Protein AF-A0A4R9BLN4-F1 (afdb_monomer_lite)

Organism: NCBI:txid1259202

pLDDT: mean 74.21, std 12.19, range [44.09, 88.56]

Structure (mmCIF, N/CA/C/O backbone):
data_AF-A0A4R9BLN4-F1
#
_entry.id   AF-A0A4R9BLN4-F1
#
loop_
_atom_site.group_PDB
_atom_site.id
_atom_site.type_symbol
_atom_site.label_atom_id
_atom_site.label_alt_id
_atom_site.label_comp_id
_atom_site.label_asym_id
_atom_site.label_entity_id
_atom_site.label_seq_id
_atom_site.pdbx_PDB_ins_code
_atom_site.Cartn_x
_atom_site.Cartn_y
_atom_site.Cartn_z
_atom_site.occupancy
_atom_site.B_iso_or_equiv
_atom_site.auth_seq_id
_atom_site.auth_comp_id
_atom_site.auth_asym_id
_atom_site.auth_atom_id
_atom_site.pdbx_PDB_model_num
ATOM 1 N N . MET A 1 1 ? -23.755 1.476 20.783 1.00 44.19 1 MET A N 1
ATOM 2 C CA . MET A 1 1 ? -22.283 1.521 20.947 1.00 44.19 1 MET A CA 1
ATOM 3 C C . MET A 1 1 ? -21.711 2.437 19.862 1.00 44.19 1 MET A C 1
ATOM 5 O O . MET A 1 1 ? -21.719 2.053 18.701 1.00 44.19 1 MET A O 1
ATOM 9 N N . SER A 1 2 ? -21.331 3.681 20.182 1.00 45.62 2 SER A N 1
ATOM 10 C CA . SER A 1 2 ? -20.751 4.606 19.189 1.00 45.62 2 SER A CA 1
ATOM 11 C C . SER A 1 2 ? -19.332 4.138 18.864 1.00 45.62 2 SER A C 1
ATOM 13 O O . SER A 1 2 ? -18.427 4.284 19.686 1.00 45.62 2 SER A O 1
ATOM 15 N N . TRP A 1 3 ? -19.144 3.504 17.705 1.00 55.84 3 TRP A N 1
ATOM 16 C CA . TRP A 1 3 ? -17.821 3.117 17.227 1.00 55.84 3 TRP A CA 1
ATOM 17 C C . TRP A 1 3 ? -17.085 4.387 16.795 1.00 55.84 3 TRP A C 1
ATOM 19 O O . TRP A 1 3 ? -17.179 4.829 15.655 1.00 55.84 3 TRP A O 1
ATOM 29 N N . LYS A 1 4 ? -16.408 5.033 17.746 1.00 63.38 4 LYS A N 1
ATOM 30 C CA . LYS A 1 4 ? -15.477 6.119 17.444 1.00 63.38 4 LYS A CA 1
ATOM 31 C C . LYS A 1 4 ? -14.234 5.493 16.809 1.00 63.38 4 LYS A C 1
ATOM 33 O O . LYS A 1 4 ? -13.595 4.669 17.468 1.00 63.38 4 LYS A O 1
ATOM 38 N N . PRO A 1 5 ? -13.880 5.851 15.564 1.00 62.56 5 PRO A N 1
ATOM 39 C CA . PRO A 1 5 ? -12.634 5.397 14.968 1.00 62.56 5 PRO A CA 1
ATOM 40 C C . PRO A 1 5 ? -11.480 5.866 15.855 1.00 62.56 5 PRO A C 1
ATOM 42 O O . PRO A 1 5 ? -11.368 7.055 16.165 1.00 62.56 5 PRO A O 1
ATOM 45 N N . SER A 1 6 ? -10.642 4.937 16.311 1.00 74.69 6 SER A N 1
ATOM 46 C CA . SER A 1 6 ? -9.450 5.297 17.070 1.00 74.69 6 SER A CA 1
ATOM 47 C C . SER A 1 6 ? -8.471 6.036 16.153 1.00 74.69 6 SER A C 1
ATOM 49 O O . SER A 1 6 ? -8.418 5.788 14.946 1.00 74.69 6 SER A O 1
ATOM 51 N N . ARG A 1 7 ? -7.660 6.939 16.718 1.00 77.75 7 ARG A N 1
ATOM 52 C CA . ARG A 1 7 ? -6.583 7.619 15.971 1.00 77.75 7 ARG A CA 1
ATOM 53 C C . ARG A 1 7 ? -5.692 6.624 15.216 1.00 77.75 7 ARG A C 1
ATOM 55 O O . ARG A 1 7 ? -5.264 6.909 14.105 1.00 77.75 7 ARG A O 1
ATOM 62 N N . THR A 1 8 ? -5.483 5.441 15.788 1.00 77.75 8 THR A N 1
ATOM 63 C CA . THR A 1 8 ? -4.723 4.344 15.183 1.00 77.75 8 THR A CA 1
ATOM 64 C C . THR A 1 8 ? -5.394 3.769 13.936 1.00 77.75 8 THR A C 1
ATOM 66 O O . THR A 1 8 ? -4.705 3.523 12.953 1.00 77.75 8 THR A O 1
ATOM 69 N N . PHE A 1 9 ? -6.723 3.613 13.928 1.00 79.25 9 PHE A N 1
ATOM 70 C CA . PHE A 1 9 ? -7.455 3.187 12.730 1.00 79.25 9 PHE A CA 1
ATOM 71 C C . PHE A 1 9 ? -7.278 4.193 11.591 1.00 79.25 9 PHE A C 1
ATOM 73 O O . PHE A 1 9 ? -6.985 3.802 10.467 1.00 79.25 9 PHE A O 1
ATOM 80 N N . PHE A 1 10 ? -7.390 5.491 11.892 1.00 82.62 10 PHE A N 1
ATOM 81 C CA . PHE A 1 10 ? -7.156 6.545 10.903 1.00 82.62 10 PHE A CA 1
ATOM 82 C C . PHE A 1 10 ? -5.716 6.545 10.381 1.00 82.62 10 PHE A C 1
ATOM 84 O O . PHE A 1 10 ? -5.514 6.650 9.176 1.00 82.62 10 PHE A O 1
ATOM 91 N N . ALA A 1 11 ? -4.723 6.384 11.260 1.00 83.44 11 ALA A N 1
ATOM 92 C CA . ALA A 1 11 ? -3.319 6.311 10.861 1.00 83.44 11 ALA A CA 1
ATOM 93 C C . ALA A 1 11 ? -3.042 5.108 9.942 1.00 83.44 11 ALA A C 1
ATOM 95 O O . ALA A 1 11 ? -2.410 5.265 8.900 1.00 83.44 11 ALA A O 1
ATOM 96 N N . LEU A 1 12 ? -3.569 3.928 10.286 1.00 82.38 12 LEU A N 1
ATOM 97 C CA . LEU A 1 12 ? -3.458 2.729 9.453 1.00 82.38 12 LEU A CA 1
ATOM 98 C C . LEU A 1 12 ? -4.182 2.903 8.119 1.00 82.38 12 LEU A C 1
ATOM 100 O O . LEU A 1 12 ? -3.640 2.530 7.085 1.00 82.38 12 LEU A O 1
ATOM 104 N N . PHE A 1 13 ? -5.379 3.495 8.127 1.00 82.12 13 PHE A N 1
ATOM 105 C CA . PHE A 1 13 ? -6.157 3.754 6.918 1.00 82.12 13 PHE A CA 1
ATOM 106 C C . PHE A 1 13 ? -5.429 4.699 5.961 1.00 82.12 13 PHE A C 1
ATOM 108 O O . PHE A 1 13 ? -5.318 4.402 4.776 1.00 82.12 13 PHE A O 1
ATOM 115 N N . ILE A 1 14 ? -4.869 5.797 6.473 1.00 87.12 14 ILE A N 1
ATOM 116 C CA . ILE A 1 14 ? -4.063 6.723 5.670 1.00 87.12 14 ILE A CA 1
ATOM 117 C C . ILE A 1 14 ? -2.819 6.008 5.128 1.00 87.12 14 ILE A C 1
ATOM 119 O O . ILE A 1 14 ? -2.540 6.106 3.935 1.00 87.12 14 ILE A O 1
ATOM 123 N N . GLY A 1 15 ? -2.114 5.239 5.965 1.00 85.38 15 GLY A N 1
ATOM 124 C CA . GLY A 1 15 ? -0.962 4.435 5.543 1.00 85.38 15 GLY A CA 1
ATOM 125 C C . GLY A 1 15 ? -1.310 3.439 4.434 1.00 85.38 15 GLY A C 1
ATOM 126 O O . GLY A 1 15 ? -0.588 3.351 3.442 1.00 85.38 15 GLY A O 1
ATOM 127 N N . LEU A 1 16 ? -2.456 2.759 4.544 1.00 87.06 16 LEU A N 1
ATOM 128 C CA . LEU A 1 16 ? -2.966 1.855 3.515 1.00 87.06 16 LEU A CA 1
ATOM 129 C C . LEU A 1 16 ? -3.240 2.593 2.204 1.00 87.06 16 LEU A C 1
ATOM 131 O O . LEU A 1 16 ? -2.835 2.112 1.151 1.00 87.06 16 LEU A O 1
ATOM 135 N N . VAL A 1 17 ? -3.926 3.737 2.252 1.00 88.19 17 VAL A N 1
ATOM 136 C CA . VAL A 1 17 ? -4.280 4.502 1.046 1.00 88.19 17 VAL A CA 1
ATOM 137 C C . VAL A 1 17 ? -3.025 5.019 0.346 1.00 88.19 17 VAL A C 1
ATOM 139 O O . VAL A 1 17 ? -2.911 4.874 -0.868 1.00 88.19 17 VAL A O 1
ATOM 142 N N . VAL A 1 18 ? -2.058 5.559 1.094 1.00 88.56 18 VAL A N 1
ATOM 143 C CA . VAL A 1 18 ? -0.783 6.039 0.535 1.00 88.56 18 VAL A CA 1
ATOM 144 C C . VAL A 1 18 ? 0.025 4.882 -0.058 1.00 88.56 18 VAL A C 1
ATOM 146 O O . VAL A 1 18 ? 0.482 4.979 -1.195 1.00 88.56 18 VAL A O 1
ATOM 149 N N . SER A 1 19 ? 0.156 3.769 0.671 1.00 84.31 19 SER A N 1
ATOM 150 C CA . SER A 1 19 ? 0.884 2.580 0.204 1.00 84.31 19 SER A CA 1
ATOM 151 C C . SER A 1 19 ? 0.210 1.946 -1.017 1.00 84.31 19 SER A C 1
ATOM 153 O O . SER A 1 19 ? 0.881 1.591 -1.982 1.00 84.31 19 SER A O 1
ATOM 155 N N . GLY A 1 20 ? -1.123 1.871 -1.022 1.00 84.19 20 GLY A N 1
ATOM 156 C CA . GLY A 1 20 ? -1.907 1.366 -2.146 1.00 84.19 20 GLY A CA 1
A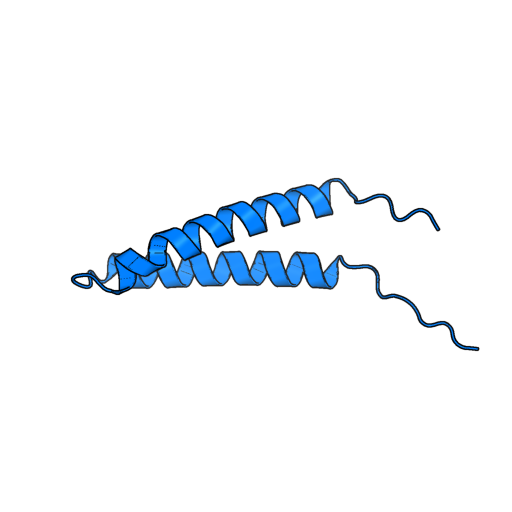TOM 157 C C . GLY A 1 20 ? -1.816 2.264 -3.379 1.00 84.19 20 GLY A C 1
ATOM 158 O O . GLY A 1 20 ? -1.644 1.757 -4.484 1.00 84.19 20 GLY A O 1
ATOM 159 N N . ALA A 1 21 ? -1.859 3.588 -3.210 1.00 86.12 21 ALA A N 1
ATOM 160 C CA . ALA A 1 21 ? -1.664 4.534 -4.308 1.00 86.12 21 ALA A CA 1
ATOM 161 C C . ALA A 1 21 ? -0.258 4.410 -4.911 1.00 86.12 21 ALA A C 1
ATOM 163 O O . ALA A 1 21 ? -0.118 4.347 -6.132 1.00 86.12 21 ALA A O 1
ATOM 164 N N . ALA A 1 22 ? 0.769 4.300 -4.062 1.00 82.88 22 ALA A N 1
ATOM 165 C CA . ALA A 1 22 ? 2.132 4.039 -4.506 1.00 82.88 22 ALA A CA 1
ATOM 166 C C . ALA A 1 22 ? 2.217 2.714 -5.284 1.00 82.88 22 ALA A C 1
ATOM 168 O O . ALA A 1 22 ? 2.819 2.677 -6.352 1.00 82.88 22 ALA A O 1
ATOM 169 N N . LEU A 1 23 ? 1.547 1.653 -4.816 1.00 81.06 23 LEU A N 1
ATOM 170 C CA . LEU A 1 23 ? 1.491 0.364 -5.510 1.00 81.06 23 LEU A CA 1
ATOM 171 C C . LEU A 1 23 ? 0.854 0.481 -6.904 1.00 81.06 23 LEU A C 1
ATOM 173 O O . LEU A 1 23 ? 1.397 -0.032 -7.881 1.00 81.06 23 LEU A O 1
ATOM 177 N N . VAL A 1 24 ? -0.265 1.199 -7.024 1.00 82.38 24 VAL A N 1
ATOM 178 C CA . VAL A 1 24 ? -0.926 1.444 -8.318 1.00 82.38 24 VAL A CA 1
ATOM 179 C C . VAL A 1 24 ? -0.007 2.221 -9.263 1.00 82.38 24 VAL A C 1
ATOM 181 O O . VAL A 1 24 ? 0.087 1.881 -10.439 1.00 82.38 24 VAL A O 1
ATOM 184 N N . LEU A 1 25 ? 0.733 3.204 -8.747 1.00 81.50 25 LEU A N 1
ATOM 185 C CA . LEU A 1 25 ? 1.753 3.944 -9.497 1.00 81.50 25 LEU A CA 1
ATOM 186 C C . LEU A 1 25 ? 2.939 3.074 -9.935 1.00 81.50 25 LEU A C 1
ATOM 188 O O . LEU A 1 25 ? 3.574 3.390 -10.938 1.00 81.50 25 LEU A O 1
ATOM 192 N N . THR A 1 26 ? 3.226 1.972 -9.235 1.00 75.00 26 THR A N 1
ATOM 193 C CA . THR A 1 26 ? 4.249 1.009 -9.673 1.00 75.00 26 THR A CA 1
ATOM 194 C C . THR A 1 26 ? 3.771 0.068 -10.781 1.00 75.00 26 THR A C 1
ATOM 196 O O . THR A 1 26 ? 4.617 -0.494 -11.471 1.00 75.00 26 THR A O 1
ATOM 199 N N . LEU A 1 27 ? 2.458 -0.067 -11.036 1.00 73.19 27 LEU A N 1
ATOM 200 C CA . LEU A 1 27 ? 1.937 -0.969 -12.077 1.00 73.19 27 LEU A CA 1
ATOM 201 C C . LEU A 1 27 ? 2.478 -0.664 -13.485 1.00 73.19 27 LEU A C 1
ATOM 203 O O . LEU A 1 27 ? 2.994 -1.589 -14.106 1.00 73.19 27 LEU A O 1
ATOM 207 N N . PRO A 1 28 ? 2.444 0.583 -14.004 1.00 68.00 28 PRO A N 1
ATOM 208 C CA . PRO A 1 28 ? 3.016 0.892 -15.319 1.00 68.00 28 PRO A CA 1
ATOM 209 C C . PRO A 1 28 ? 4.515 0.602 -15.377 1.00 68.00 28 PRO A C 1
ATOM 211 O O . PRO A 1 28 ? 5.046 0.212 -16.411 1.00 68.00 28 PRO A O 1
ATOM 214 N N . ALA A 1 29 ? 5.185 0.776 -14.241 1.00 66.88 29 ALA A N 1
ATOM 215 C CA . ALA A 1 29 ? 6.609 0.580 -14.097 1.00 66.88 29 ALA A CA 1
ATOM 216 C C . ALA A 1 29 ? 6.970 -0.920 -14.239 1.00 66.88 29 ALA A 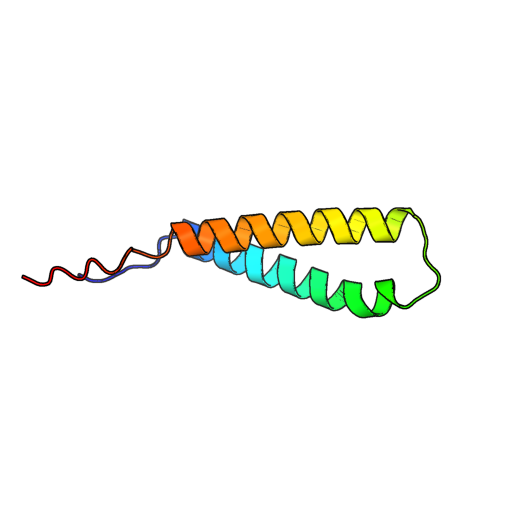C 1
ATOM 218 O O . ALA A 1 29 ? 7.965 -1.244 -14.880 1.00 66.88 29 ALA A O 1
ATOM 219 N N . ILE A 1 30 ? 6.127 -1.831 -13.735 1.00 65.19 30 ILE A N 1
ATOM 220 C CA . ILE A 1 30 ? 6.289 -3.290 -13.891 1.00 65.19 30 ILE A CA 1
ATOM 221 C C . ILE A 1 30 ? 6.204 -3.72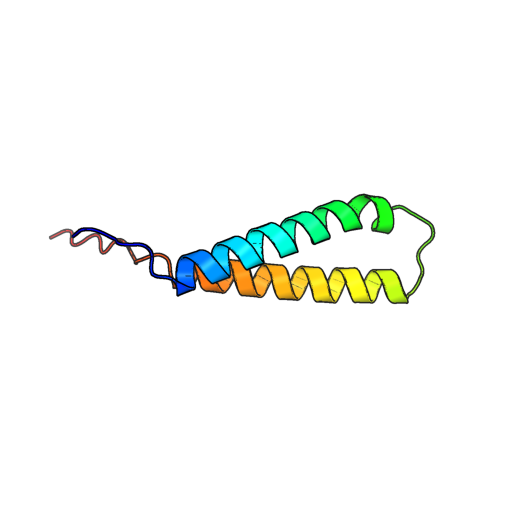6 -15.361 1.00 65.19 30 ILE A C 1
ATOM 223 O O . ILE A 1 30 ? 6.842 -4.701 -15.727 1.00 65.19 30 ILE A O 1
ATOM 227 N N . PHE A 1 31 ? 5.452 -3.030 -16.216 1.00 71.00 31 PHE A N 1
ATOM 228 C CA . PHE A 1 31 ? 5.329 -3.394 -17.636 1.00 71.00 31 PHE A CA 1
ATOM 229 C C . PHE A 1 31 ? 6.435 -2.792 -18.532 1.00 71.00 31 PHE A C 1
ATOM 231 O O . PHE A 1 31 ? 6.409 -2.996 -19.746 1.00 71.00 31 PHE A O 1
ATOM 238 N N . GLY A 1 32 ? 7.390 -2.045 -17.961 1.00 68.56 32 GLY A N 1
ATOM 239 C CA . GLY A 1 32 ? 8.555 -1.488 -18.659 1.00 68.56 32 GLY A CA 1
ATOM 240 C C . GLY A 1 32 ? 9.791 -2.406 -18.635 1.00 68.56 32 GLY A C 1
ATOM 241 O O . GLY A 1 32 ? 9.726 -3.522 -18.122 1.00 68.56 32 GLY A O 1
ATOM 242 N N . PRO A 1 33 ? 10.941 -1.962 -19.181 1.00 68.06 33 PRO A N 1
ATOM 243 C CA . PRO A 1 33 ? 12.194 -2.716 -19.119 1.00 68.06 33 PRO A CA 1
ATOM 244 C C . PRO A 1 33 ? 12.572 -3.003 -17.659 1.00 68.06 33 PRO A C 1
ATOM 246 O O . PRO A 1 33 ? 12.822 -2.082 -16.887 1.00 68.06 33 PRO A O 1
ATOM 249 N N . HIS A 1 34 ? 12.565 -4.281 -17.276 1.00 63.31 34 HIS A N 1
ATOM 250 C CA . HIS A 1 34 ? 12.729 -4.698 -15.887 1.00 63.31 34 HIS A CA 1
ATOM 251 C C . HIS A 1 34 ? 14.161 -4.497 -15.379 1.00 63.31 34 HIS A C 1
ATOM 253 O O . HIS A 1 34 ? 15.067 -5.243 -15.752 1.00 63.31 34 HIS A O 1
ATOM 259 N N . GLU A 1 35 ? 14.342 -3.574 -14.435 1.00 70.88 35 GLU A N 1
ATOM 260 C CA . GLU A 1 35 ? 15.506 -3.578 -13.548 1.00 70.88 35 GLU A CA 1
ATOM 261 C C . GLU A 1 35 ? 15.215 -4.395 -12.280 1.00 70.88 35 GLU A C 1
ATOM 263 O O . GLU A 1 35 ? 14.122 -4.342 -11.709 1.00 70.88 35 GLU A O 1
ATOM 268 N N . SER A 1 36 ? 16.203 -5.151 -11.795 1.00 69.12 36 SER A N 1
ATOM 269 C CA . SER A 1 36 ? 16.081 -6.002 -10.597 1.00 69.12 36 SER A CA 1
ATOM 270 C C . SER A 1 36 ? 15.639 -5.224 -9.348 1.00 69.12 36 SER A C 1
ATOM 272 O O . SER A 1 36 ? 14.845 -5.723 -8.546 1.00 69.12 36 SER A O 1
ATOM 274 N N . SER A 1 37 ? 16.074 -3.969 -9.221 1.00 70.75 37 SER A N 1
ATOM 275 C CA . SER A 1 37 ? 15.673 -3.044 -8.153 1.00 70.75 37 SER A CA 1
ATOM 276 C C . SER A 1 37 ? 14.166 -2.770 -8.126 1.00 70.75 37 SER A C 1
ATOM 278 O O . SER A 1 37 ? 13.580 -2.565 -7.064 1.00 70.75 37 SER A O 1
ATOM 280 N N . GLN A 1 38 ? 13.510 -2.801 -9.283 1.00 68.00 38 GLN A N 1
ATOM 281 C CA . GLN A 1 38 ? 12.100 -2.457 -9.430 1.00 68.00 38 GLN A CA 1
ATOM 282 C C . GLN A 1 38 ? 11.170 -3.594 -8.985 1.00 68.00 38 GLN A C 1
ATOM 284 O O . GLN A 1 38 ? 10.126 -3.356 -8.369 1.00 68.00 38 GLN A O 1
ATOM 289 N N . ALA A 1 39 ? 11.586 -4.840 -9.228 1.00 73.31 39 ALA A N 1
ATOM 290 C CA . ALA A 1 39 ? 10.911 -6.023 -8.706 1.00 73.31 39 ALA A CA 1
ATOM 291 C C . ALA A 1 39 ? 10.987 -6.073 -7.170 1.00 73.31 39 ALA A C 1
ATOM 293 O O . ALA A 1 39 ? 9.977 -6.320 -6.508 1.00 73.31 39 ALA A O 1
ATOM 294 N N . ALA A 1 40 ? 12.155 -5.761 -6.595 1.00 79.06 40 ALA A N 1
ATOM 295 C CA . ALA A 1 40 ? 12.336 -5.687 -5.146 1.00 79.06 40 ALA A CA 1
ATOM 296 C C . ALA A 1 40 ? 11.472 -4.583 -4.510 1.00 79.06 40 ALA A C 1
ATOM 298 O O . ALA A 1 40 ? 10.792 -4.831 -3.515 1.00 79.06 40 ALA A O 1
ATOM 299 N N . LEU A 1 41 ? 11.427 -3.392 -5.119 1.00 77.81 41 LEU A N 1
ATOM 300 C CA . LEU A 1 41 ? 10.569 -2.288 -4.672 1.00 77.81 41 LEU A CA 1
ATOM 301 C C . LEU A 1 41 ? 9.089 -2.675 -4.676 1.00 77.81 41 LEU A C 1
ATOM 303 O O . LEU A 1 41 ? 8.402 -2.470 -3.678 1.00 77.81 41 LEU A O 1
ATOM 307 N N . THR A 1 42 ? 8.614 -3.284 -5.762 1.00 81.12 42 THR A N 1
ATOM 308 C CA . THR A 1 42 ? 7.223 -3.744 -5.879 1.00 81.12 42 THR A CA 1
ATOM 309 C C . THR A 1 42 ? 6.891 -4.787 -4.811 1.00 81.12 42 THR A C 1
ATOM 311 O O . THR A 1 42 ? 5.830 -4.725 -4.192 1.00 81.12 42 THR A O 1
ATOM 314 N N . MET A 1 43 ? 7.806 -5.725 -4.549 1.00 81.56 43 MET A N 1
ATOM 315 C CA . MET A 1 43 ? 7.625 -6.762 -3.533 1.00 81.56 43 MET A CA 1
ATOM 316 C C . MET A 1 43 ? 7.529 -6.167 -2.121 1.00 81.56 43 MET A C 1
ATOM 318 O O . MET A 1 43 ? 6.612 -6.511 -1.373 1.00 81.56 43 MET A O 1
ATOM 322 N N . ILE A 1 44 ? 8.430 -5.242 -1.770 1.00 84.50 44 ILE A N 1
ATOM 323 C CA . ILE A 1 44 ? 8.414 -4.552 -0.471 1.00 84.50 44 ILE A CA 1
ATOM 324 C C . ILE A 1 44 ? 7.124 -3.740 -0.325 1.00 84.50 44 ILE A C 1
ATOM 326 O O . ILE A 1 44 ? 6.438 -3.841 0.692 1.00 84.50 44 ILE A O 1
ATOM 330 N N . LEU A 1 45 ? 6.758 -2.974 -1.353 1.00 84.62 45 LEU A N 1
ATOM 331 C CA . LEU A 1 45 ? 5.579 -2.111 -1.341 1.00 84.62 45 LEU A CA 1
ATOM 332 C C . LEU A 1 45 ? 4.275 -2.923 -1.262 1.00 84.62 45 LEU A C 1
ATOM 334 O O . LEU A 1 45 ? 3.352 -2.562 -0.526 1.00 84.62 45 LEU A O 1
ATOM 338 N N . GLY A 1 46 ? 4.221 -4.066 -1.950 1.00 84.62 46 GLY A N 1
ATOM 339 C CA . GLY A 1 46 ? 3.133 -5.038 -1.843 1.00 84.62 46 GLY A CA 1
ATOM 340 C C . GLY A 1 46 ? 3.019 -5.618 -0.435 1.00 84.62 46 GLY A C 1
ATOM 341 O O . GLY A 1 46 ? 1.928 -5.627 0.138 1.00 84.62 46 GLY A O 1
ATOM 342 N N . GLY A 1 47 ? 4.146 -6.021 0.160 1.00 86.75 47 GLY A N 1
ATOM 343 C CA . GLY A 1 47 ? 4.201 -6.534 1.530 1.00 86.75 47 GLY A CA 1
ATOM 344 C C . GLY A 1 47 ? 3.720 -5.516 2.567 1.00 86.75 47 GLY A C 1
ATOM 345 O O . GLY A 1 47 ? 2.868 -5.834 3.397 1.00 86.75 47 GLY A O 1
ATOM 346 N N . VAL A 1 48 ? 4.194 -4.270 2.485 1.00 85.56 48 VAL A N 1
ATOM 347 C CA . VAL A 1 48 ? 3.775 -3.179 3.384 1.00 85.56 48 VAL A CA 1
ATOM 348 C C . VAL A 1 48 ? 2.275 -2.900 3.252 1.00 85.56 48 VAL A C 1
ATOM 350 O O . VAL A 1 48 ? 1.570 -2.787 4.257 1.00 85.56 48 VAL A O 1
ATOM 353 N N . THR A 1 49 ? 1.756 -2.873 2.022 1.00 87.06 49 THR A N 1
ATOM 354 C CA . THR A 1 49 ? 0.320 -2.685 1.765 1.00 87.06 49 THR A CA 1
ATOM 355 C C . THR A 1 49 ? -0.512 -3.821 2.370 1.00 87.06 49 THR A C 1
ATOM 357 O O . THR A 1 49 ? -1.535 -3.563 3.007 1.00 87.06 49 THR A O 1
ATOM 360 N N . ALA A 1 50 ? -0.058 -5.072 2.240 1.00 84.94 50 ALA A N 1
ATOM 361 C CA . ALA A 1 50 ? -0.726 -6.230 2.832 1.00 84.94 50 ALA A CA 1
ATOM 362 C C . ALA A 1 50 ? -0.760 -6.157 4.369 1.00 84.94 50 ALA A C 1
ATOM 364 O O . ALA A 1 50 ? -1.804 -6.417 4.968 1.00 84.94 50 ALA A O 1
ATOM 365 N N . ILE A 1 51 ? 0.337 -5.735 5.011 1.00 87.38 51 ILE A N 1
ATOM 366 C CA . ILE A 1 51 ? 0.396 -5.547 6.470 1.00 87.38 51 ILE A CA 1
ATOM 367 C C . ILE A 1 51 ? -0.619 -4.490 6.920 1.00 87.38 51 ILE A C 1
ATOM 369 O O . ILE A 1 51 ? -1.377 -4.733 7.863 1.00 87.38 51 ILE A O 1
ATOM 373 N N . PHE A 1 52 ? -0.688 -3.344 6.234 1.00 82.94 52 PHE A N 1
ATOM 374 C CA . PHE A 1 52 ? -1.680 -2.314 6.552 1.00 82.94 52 PHE A CA 1
ATOM 375 C C . PHE A 1 52 ? -3.115 -2.814 6.364 1.00 82.94 52 PHE A C 1
ATOM 377 O O . PHE A 1 52 ? -3.972 -2.544 7.209 1.00 82.94 52 PHE A O 1
ATOM 384 N N . ALA A 1 53 ? -3.379 -3.585 5.305 1.00 80.06 53 ALA A N 1
ATOM 385 C CA . ALA A 1 53 ? -4.704 -4.133 5.033 1.00 80.06 53 ALA A CA 1
ATOM 386 C C . ALA A 1 53 ? -5.135 -5.103 6.139 1.00 80.06 53 ALA A C 1
ATOM 388 O O . ALA A 1 53 ? -6.233 -4.975 6.684 1.00 80.06 53 ALA A O 1
ATOM 389 N N . ILE A 1 54 ? -4.247 -6.022 6.530 1.00 85.44 54 ILE A N 1
ATOM 390 C CA . ILE A 1 54 ? -4.485 -6.970 7.624 1.00 85.44 54 ILE A CA 1
ATOM 391 C C . ILE A 1 54 ? -4.695 -6.220 8.943 1.00 85.44 54 ILE A C 1
ATOM 393 O O . ILE A 1 54 ? -5.650 -6.513 9.659 1.00 85.44 54 ILE A O 1
ATOM 397 N N . GLY A 1 55 ? -3.864 -5.218 9.245 1.00 83.88 55 GLY A N 1
ATOM 398 C CA . GLY A 1 55 ? -3.997 -4.399 10.451 1.00 83.88 55 GLY A CA 1
ATOM 399 C C . GLY A 1 55 ? -5.364 -3.717 10.554 1.00 83.88 55 GLY A C 1
ATOM 400 O O . GLY A 1 55 ? -5.992 -3.746 11.612 1.00 83.88 55 GLY A O 1
ATOM 401 N N . ILE A 1 56 ? -5.874 -3.178 9.443 1.00 81.56 56 ILE A N 1
ATOM 402 C CA . ILE A 1 56 ? -7.212 -2.569 9.375 1.00 81.56 56 ILE A CA 1
ATOM 403 C C . ILE A 1 56 ? -8.317 -3.616 9.526 1.00 81.56 56 ILE A C 1
ATOM 405 O O . ILE A 1 56 ? -9.289 -3.368 10.240 1.00 81.56 56 ILE A O 1
ATOM 409 N N . ILE A 1 57 ? -8.185 -4.778 8.879 1.00 82.38 57 ILE A N 1
ATOM 410 C CA . ILE A 1 57 ? -9.165 -5.870 8.973 1.00 82.38 57 ILE A CA 1
ATOM 411 C C . ILE A 1 57 ? -9.249 -6.398 10.411 1.00 82.38 57 ILE A C 1
ATOM 413 O O . ILE A 1 57 ? -10.352 -6.595 10.914 1.00 82.38 57 ILE A O 1
ATOM 417 N N . LEU A 1 58 ? -8.111 -6.564 11.091 1.00 80.44 58 LEU A N 1
ATOM 418 C CA . LEU A 1 58 ? -8.049 -6.990 12.493 1.00 80.44 58 LEU A CA 1
ATOM 419 C C . LEU A 1 58 ? -8.574 -5.918 13.458 1.00 80.44 58 LEU A C 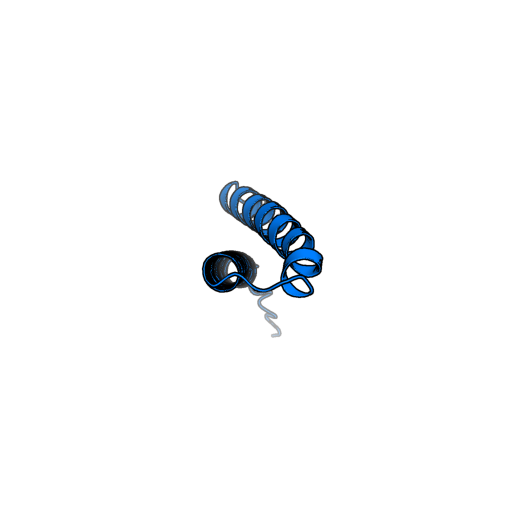1
ATOM 421 O O . LEU A 1 58 ? -9.184 -6.256 14.469 1.00 80.44 58 LEU A O 1
ATOM 425 N N . MET A 1 59 ? -8.372 -4.632 13.148 1.00 72.25 59 MET A N 1
ATOM 426 C CA . MET A 1 59 ? -8.948 -3.521 13.917 1.00 72.25 59 MET A CA 1
ATOM 427 C C . MET A 1 59 ? -10.434 -3.289 13.645 1.00 72.25 59 MET A C 1
ATOM 429 O O . MET A 1 59 ? -11.080 -2.547 14.393 1.00 72.25 59 MET A O 1
ATOM 433 N N . ARG A 1 60 ? -10.997 -3.891 12.592 1.00 68.50 60 ARG A N 1
ATOM 434 C CA . ARG A 1 60 ? -12.433 -3.829 12.343 1.00 68.50 60 ARG A CA 1
ATOM 435 C C . ARG A 1 60 ? -13.114 -4.563 13.503 1.00 68.50 60 ARG A C 1
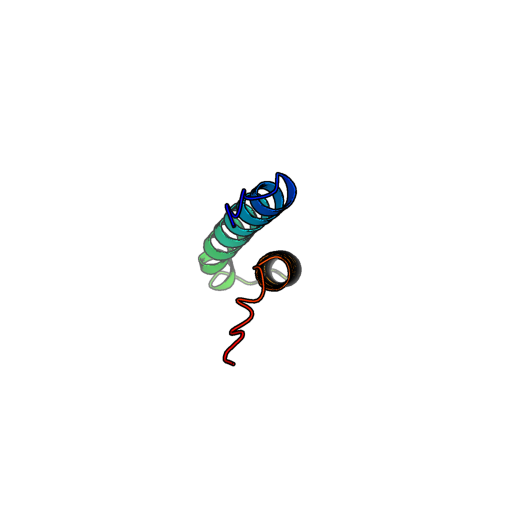ATOM 437 O O . ARG A 1 60 ? -12.844 -5.746 13.707 1.00 68.50 60 ARG A O 1
ATOM 444 N N . PRO A 1 61 ? -13.977 -3.898 14.289 1.00 59.56 61 PRO A N 1
ATOM 445 C CA . PRO A 1 61 ? -14.678 -4.534 15.377 1.00 59.56 61 PRO A CA 1
ATOM 446 C C . PRO A 1 61 ? -15.438 -5.700 14.777 1.00 59.56 61 PRO A C 1
ATOM 448 O O . PRO A 1 61 ? -16.230 -5.547 13.841 1.00 59.56 61 PRO A O 1
ATOM 451 N N . LYS A 1 62 ? -15.154 -6.883 15.313 1.00 58.50 62 LYS A N 1
ATOM 452 C CA . LYS A 1 62 ? -15.962 -8.065 15.079 1.00 58.50 62 LYS A CA 1
ATOM 453 C C . LYS A 1 62 ? -17.384 -7.640 15.434 1.00 58.50 62 LYS A C 1
ATOM 455 O O . LYS A 1 62 ? -17.658 -7.348 16.596 1.00 58.50 62 LYS A O 1
ATOM 460 N N . LYS A 1 63 ? -18.271 -7.537 14.441 1.00 53.94 63 LYS A N 1
ATOM 461 C CA . LYS A 1 63 ? -19.706 -7.494 14.700 1.00 53.94 63 LYS A CA 1
ATOM 462 C C . LYS A 1 63 ? -19.984 -8.815 15.407 1.00 53.94 63 LYS A C 1
ATOM 464 O O . LYS A 1 63 ? -20.075 -9.852 14.756 1.00 53.94 63 LYS A O 1
ATOM 469 N N . GLN A 1 64 ? -19.972 -8.799 16.739 1.00 54.06 64 GLN A N 1
ATOM 470 C CA . GLN A 1 64 ? -20.568 -9.855 17.530 1.00 54.06 64 GLN A CA 1
ATOM 471 C C . GLN A 1 64 ? -22.028 -9.839 17.097 1.00 54.06 64 GLN A C 1
ATOM 473 O O . GLN A 1 64 ? -22.819 -9.015 17.547 1.00 54.06 64 GLN A O 1
ATOM 478 N N . ASN A 1 65 ? -22.360 -10.700 16.138 1.00 51.09 65 ASN A N 1
ATOM 479 C CA . ASN A 1 65 ? -23.684 -11.276 16.087 1.00 51.09 65 ASN A CA 1
ATOM 480 C C . ASN A 1 65 ? -23.808 -12.077 17.387 1.00 51.09 65 ASN A C 1
ATOM 482 O O . ASN A 1 65 ? -23.546 -13.275 17.415 1.00 51.09 65 ASN A O 1
ATOM 486 N N . SER A 1 66 ? -24.124 -11.375 18.473 1.00 50.38 66 SER A N 1
ATOM 487 C CA . SER A 1 66 ? -24.950 -11.930 19.528 1.00 50.38 66 SER A CA 1
ATOM 488 C C . SER A 1 66 ? -26.331 -12.104 18.901 1.00 50.38 66 SER A C 1
ATOM 490 O O . SER A 1 66 ? -27.126 -11.173 18.877 1.00 50.38 66 SER A O 1
ATOM 492 N N . ALA A 1 67 ? -26.527 -13.235 18.238 1.00 50.84 67 ALA A N 1
ATOM 493 C CA . ALA A 1 67 ? -27.798 -13.938 18.283 1.00 50.84 67 ALA A CA 1
ATOM 494 C C . ALA A 1 67 ? -27.514 -15.036 19.320 1.00 50.84 67 ALA A C 1
ATOM 496 O O . ALA A 1 67 ? -26.597 -15.830 19.106 1.00 50.84 67 ALA A O 1
ATOM 497 N N . GLU A 1 68 ? -27.923 -14.886 20.582 1.00 44.09 68 GLU A N 1
ATOM 498 C CA . GLU A 1 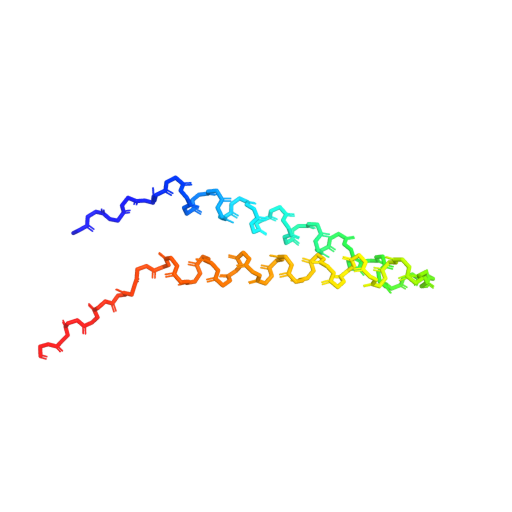68 ? -29.306 -15.130 21.043 1.00 44.09 68 GLU A CA 1
ATOM 499 C C . GLU A 1 68 ? -29.913 -16.376 20.398 1.00 44.09 68 GLU A C 1
ATOM 501 O O . GLU A 1 68 ? -30.152 -16.356 19.169 1.00 44.09 68 GLU A O 1
#

Foldseek 3Di:
DPPDQDPVLVVLVVQLVVLVVVLVVLVVVVVDDDDPVSVVVNVVSVVSNVVSVVVNVVVPPDPPPPDD

Radius of gyration: 16.65 Å; chains: 1; bounding box: 45×23×40 Å

Secondary structure (DSSP, 8-state):
---PPPHHHHHHHHHHHHHHHHHHHHHHHHTSS--HHHHHHHHHHHHHHHHHHHHHHHHS--------

Sequence (68 aa):
MSWKPSRTFFALFIGLVVSGAALVLTLPAIFGPHESSQAALTMILGGVTAIFAIGIILMRPKKQNSAE